Protein AF-R7CY08-F1 (afdb_monomer)

Radius of gyration: 44.42 Å; Cα contacts (8 Å, |Δi|>4): 166; chains: 1; bounding box: 92×77×96 Å

Solvent-accessible surface area (backbone atoms only — not comparable to full-atom values): 9985 Å² total; per-residue (Å²): 137,86,78,87,91,79,84,88,84,77,85,85,84,87,83,91,76,84,84,83,84,77,81,77,75,77,83,83,77,78,78,80,93,69,92,71,54,67,72,42,72,58,93,95,44,69,38,75,76,77,87,79,87,73,90,76,85,76,92,79,57,82,69,74,73,42,54,65,71,53,70,65,44,70,40,63,88,72,32,30,30,76,42,69,93,66,72,23,43,68,57,92,48,52,49,69,46,78,57,78,92,41,76,46,82,44,72,83,56,80,78,51,86,58,71,49,42,38,40,27,44,30,38,33,42,26,61,92,51,72,51,78,52,67,52,74,46,80,47,68,28,87,76,85,77,133

Sequence (146 aa):
MKAIESIKYYPAITKSYAPKVIVEKAHTAVKPNYEGKAGDIVGCWQWIAKENTQVVTSYGAYWDFYGVFGDLKLDTANATTDLDYNGGKLPSTVTLTQVGNTVKYENVGTPVGYSYKINIPASIEYGWGVAETTLTITVNPAGAGE

pLDDT: mean 79.12, std 12.22, range [39.06, 96.0]

Mean predicted aligned error: 18.48 Å

Secondary structure (DSSP, 8-state):
-PPP------PPPP---------PPPP-PPPPSSPPPTT-EETTEE---------------GGGGS-SEEEEEE-STT-EES-GGGTSPPPTTEEEEEETTEEEEEE-SSPP-S-EEEEEEEEEEETTEEEEEEEEEEE--TT---

Nearest PDB structures (foldseek):
  5bsz-assembly1_A  TM=4.210E-01  e=9.739E-01  Streptoalloteichus sp. ATCC 53650

Structure (mmCIF, N/CA/C/O backbone):
data_AF-R7CY08-F1
#
_entry.id   AF-R7CY0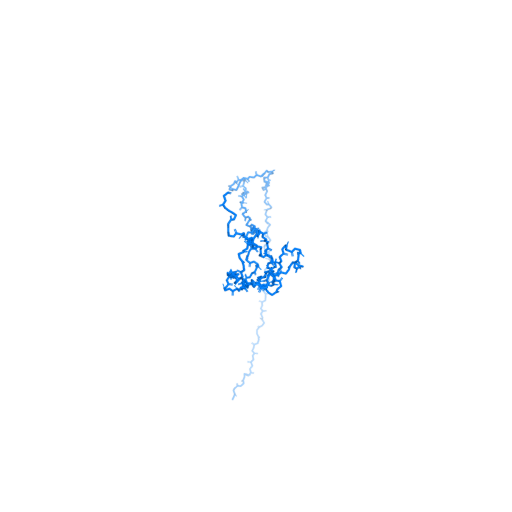8-F1
#
loop_
_atom_site.group_PDB
_atom_site.id
_atom_site.type_symbol
_atom_site.label_atom_id
_atom_site.label_alt_id
_atom_site.label_comp_id
_atom_site.label_asym_id
_atom_site.label_entity_id
_atom_site.label_seq_id
_atom_site.pdbx_PDB_ins_code
_atom_site.Cartn_x
_atom_site.Cartn_y
_atom_site.Cartn_z
_atom_site.occupancy
_atom_site.B_iso_or_equiv
_atom_site.auth_seq_id
_atom_site.auth_comp_id
_atom_site.auth_asym_id
_atom_site.auth_atom_id
_atom_site.pdbx_PDB_model_num
ATOM 1 N N . MET A 1 1 ? 53.444 -49.360 -53.507 1.00 46.53 1 MET A N 1
ATOM 2 C CA . MET A 1 1 ? 53.441 -47.879 -53.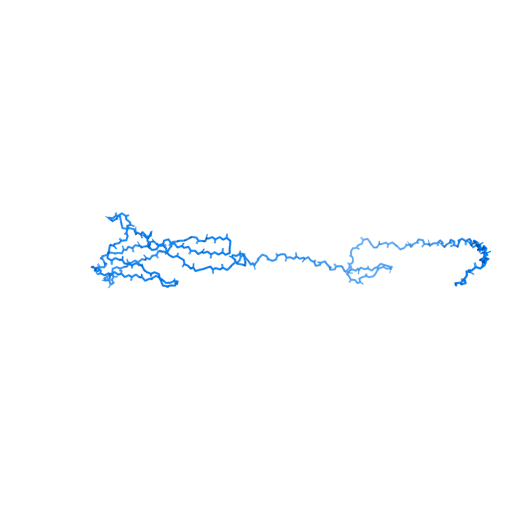567 1.00 46.53 1 MET A CA 1
ATOM 3 C C . MET A 1 1 ? 54.267 -47.451 -54.767 1.00 46.53 1 MET A C 1
ATOM 5 O O . MET A 1 1 ? 55.381 -47.940 -54.887 1.00 46.53 1 MET A O 1
ATOM 9 N N . LYS A 1 2 ? 53.741 -46.603 -55.659 1.00 59.47 2 LYS A N 1
ATOM 10 C CA . LYS A 1 2 ? 54.543 -45.962 -56.714 1.00 59.47 2 LYS A CA 1
ATOM 11 C C . LYS A 1 2 ? 54.891 -44.548 -56.254 1.00 59.47 2 LYS A C 1
ATOM 13 O O . LYS A 1 2 ? 53.982 -43.792 -55.925 1.00 59.47 2 LYS A O 1
ATOM 18 N N . ALA A 1 3 ? 56.181 -44.232 -56.193 1.00 66.69 3 ALA A N 1
ATOM 19 C CA . ALA A 1 3 ? 56.670 -42.890 -55.896 1.00 66.69 3 ALA A CA 1
ATOM 20 C C . ALA A 1 3 ? 56.848 -42.097 -57.201 1.00 66.69 3 ALA A C 1
ATOM 22 O O . ALA A 1 3 ? 57.109 -42.680 -58.252 1.00 66.69 3 ALA A O 1
ATOM 23 N N . ILE A 1 4 ? 56.673 -40.777 -57.136 1.00 70.44 4 ILE A N 1
ATOM 24 C CA . ILE A 1 4 ? 56.876 -39.869 -58.271 1.00 70.44 4 ILE A CA 1
ATOM 25 C C . ILE A 1 4 ? 58.383 -39.733 -58.511 1.00 70.44 4 ILE A C 1
ATOM 27 O O . ILE A 1 4 ? 59.109 -39.318 -57.613 1.00 70.44 4 ILE A O 1
ATOM 31 N N . GLU A 1 5 ? 58.849 -40.078 -59.713 1.00 73.00 5 GLU A N 1
ATOM 32 C CA . GLU A 1 5 ? 60.285 -40.144 -60.027 1.00 73.00 5 GLU A CA 1
ATOM 33 C C . GLU A 1 5 ? 60.911 -38.781 -60.374 1.00 73.00 5 GLU A C 1
ATOM 35 O O . GLU A 1 5 ? 62.117 -38.615 -60.220 1.00 73.00 5 GLU A O 1
ATOM 40 N N . SER A 1 6 ? 60.134 -37.776 -60.803 1.00 75.19 6 SER A N 1
ATOM 41 C CA . SER A 1 6 ? 60.614 -36.385 -60.911 1.00 75.19 6 SER A CA 1
ATOM 42 C C . SER A 1 6 ? 59.484 -35.374 -61.137 1.00 75.19 6 SER A C 1
ATOM 44 O O . SER A 1 6 ? 58.425 -35.712 -61.665 1.00 75.19 6 SER A O 1
ATOM 46 N N . ILE A 1 7 ? 59.731 -34.111 -60.772 1.00 78.31 7 ILE A N 1
ATOM 47 C CA . ILE A 1 7 ? 58.880 -32.957 -61.098 1.00 78.31 7 ILE A CA 1
ATOM 48 C C . ILE A 1 7 ? 59.727 -31.968 -61.904 1.00 78.31 7 ILE A C 1
ATOM 50 O O . ILE A 1 7 ? 60.783 -31.536 -61.443 1.00 78.31 7 ILE A O 1
ATOM 54 N N . LYS A 1 8 ? 59.272 -31.600 -63.108 1.00 78.31 8 LYS A N 1
ATOM 55 C CA . LYS A 1 8 ? 59.896 -30.539 -63.913 1.00 78.31 8 LYS A CA 1
ATOM 56 C C . LYS A 1 8 ? 59.236 -29.200 -63.612 1.00 78.31 8 LYS A C 1
ATOM 58 O O . LYS A 1 8 ? 58.034 -29.041 -63.809 1.00 78.31 8 LYS A O 1
ATOM 63 N N . TYR A 1 9 ? 60.041 -28.247 -63.160 1.00 75.19 9 TYR A N 1
ATOM 64 C CA . TYR A 1 9 ? 59.622 -26.871 -62.935 1.00 75.19 9 TYR A CA 1
ATOM 65 C C . TYR A 1 9 ? 59.853 -26.026 -64.189 1.00 75.19 9 TYR A C 1
ATOM 67 O O . TYR A 1 9 ? 60.922 -26.091 -64.796 1.00 75.19 9 TYR A O 1
ATOM 75 N N . TYR A 1 10 ? 58.867 -25.202 -64.539 1.00 79.44 10 TYR A N 1
ATOM 76 C CA . TYR A 1 10 ? 58.985 -24.187 -65.580 1.00 79.44 10 TYR A CA 1
ATOM 77 C C . TYR A 1 10 ? 58.792 -22.811 -64.934 1.00 79.44 10 TYR A C 1
ATOM 79 O O . TYR A 1 10 ? 57.741 -22.577 -64.334 1.00 79.44 10 TYR A O 1
ATOM 87 N N . PRO A 1 11 ? 59.781 -21.905 -65.017 1.00 81.19 11 PRO A N 1
ATOM 88 C CA . PRO A 1 11 ? 59.659 -20.587 -64.413 1.00 81.19 11 PRO A CA 1
ATOM 89 C C . PRO A 1 11 ? 58.608 -19.744 -65.139 1.00 81.19 11 PRO A C 1
ATOM 91 O O . PRO A 1 11 ? 58.518 -19.752 -66.368 1.00 81.19 11 PRO A O 1
ATOM 94 N N . ALA A 1 12 ? 57.831 -18.986 -64.368 1.00 74.81 12 ALA A N 1
ATOM 95 C CA . ALA A 1 12 ? 56.880 -18.031 -64.916 1.00 74.81 12 ALA A CA 1
ATOM 96 C C . ALA A 1 12 ? 57.614 -16.836 -65.547 1.00 74.81 12 ALA A C 1
ATOM 98 O O . ALA A 1 12 ? 58.528 -16.269 -64.948 1.00 74.81 12 ALA A O 1
ATOM 99 N N . ILE A 1 13 ? 57.182 -16.430 -66.742 1.00 77.44 13 ILE A N 1
ATOM 100 C CA . ILE A 1 13 ? 57.662 -15.213 -67.404 1.00 77.44 13 ILE A CA 1
ATOM 101 C C . ILE A 1 13 ? 56.699 -14.081 -67.057 1.00 77.44 13 ILE A C 1
ATOM 103 O O . ILE A 1 13 ? 55.517 -14.137 -67.399 1.00 77.44 13 ILE A O 1
ATOM 107 N N . THR A 1 14 ? 57.197 -13.037 -66.403 1.00 73.50 14 THR A N 1
ATOM 108 C CA . THR A 1 14 ? 56.424 -11.826 -66.119 1.00 73.50 14 THR A CA 1
ATOM 109 C C . THR A 1 14 ? 56.589 -10.809 -67.249 1.00 73.50 14 THR A C 1
ATOM 111 O O . THR A 1 14 ? 57.687 -10.572 -67.749 1.00 73.50 14 THR A O 1
ATOM 114 N N . LYS A 1 15 ? 55.479 -10.193 -67.671 1.00 75.19 15 LYS A N 1
ATOM 115 C CA . LYS A 1 15 ? 55.470 -9.022 -68.559 1.00 75.19 15 LYS A CA 1
ATOM 116 C C . LYS A 1 15 ? 54.891 -7.837 -67.799 1.00 75.19 15 LYS A C 1
ATOM 118 O O . LYS A 1 15 ? 53.762 -7.911 -67.323 1.00 75.19 15 LYS A O 1
ATOM 123 N N . SER A 1 16 ? 55.654 -6.753 -67.719 1.00 74.81 16 SER A N 1
ATOM 124 C CA . SER A 1 16 ? 55.189 -5.485 -67.158 1.00 74.81 16 SER A CA 1
ATOM 125 C C . SER A 1 16 ? 54.563 -4.622 -68.248 1.00 74.81 16 SER A C 1
ATOM 127 O O . SER A 1 16 ? 55.142 -4.453 -69.320 1.00 74.81 16 SER A O 1
ATOM 129 N N . TYR A 1 17 ? 53.400 -4.047 -67.954 1.00 76.88 17 TYR A N 1
ATOM 130 C CA . TYR A 1 17 ? 52.738 -3.050 -68.793 1.00 76.88 17 TYR A CA 1
ATOM 131 C C . TYR A 1 17 ? 52.833 -1.690 -68.105 1.00 76.88 17 TYR A C 1
ATOM 133 O O . TYR A 1 17 ? 52.642 -1.595 -66.893 1.00 76.88 17 TYR A O 1
ATOM 141 N N . ALA A 1 18 ? 53.140 -0.639 -68.865 1.00 76.62 18 ALA A N 1
ATOM 142 C CA . ALA A 1 18 ? 53.152 0.715 -68.323 1.00 76.62 18 ALA A CA 1
ATOM 143 C C . ALA A 1 18 ? 51.720 1.150 -67.948 1.00 76.62 18 ALA A C 1
ATOM 145 O O . ALA A 1 18 ? 50.785 0.875 -68.710 1.00 76.62 18 ALA A O 1
ATOM 146 N N . PRO A 1 19 ? 51.519 1.833 -66.807 1.00 70.56 19 PRO A N 1
ATOM 147 C CA . PRO A 1 19 ? 50.203 2.318 -66.422 1.00 70.56 19 PRO A CA 1
ATOM 148 C C . PRO A 1 19 ? 49.743 3.425 -67.378 1.00 70.56 19 PRO A C 1
ATOM 150 O O . PRO A 1 19 ? 50.488 4.357 -67.683 1.00 70.56 19 PRO A O 1
ATOM 153 N N . LYS A 1 20 ? 48.489 3.352 -67.830 1.00 76.38 20 LYS A N 1
ATOM 154 C CA . LYS A 1 20 ? 47.842 4.458 -68.539 1.00 76.38 20 LYS A CA 1
ATOM 155 C C . LYS A 1 20 ? 47.311 5.441 -67.498 1.00 76.38 20 LYS A C 1
ATOM 157 O O . LYS A 1 20 ? 46.317 5.157 -66.838 1.00 76.38 20 LYS A O 1
ATOM 162 N N . VAL A 1 21 ? 47.978 6.582 -67.343 1.00 64.56 21 VAL A N 1
ATOM 163 C CA . VAL A 1 21 ? 47.512 7.653 -66.453 1.00 64.56 21 VAL A CA 1
ATOM 164 C C . VAL A 1 21 ? 46.325 8.347 -67.115 1.00 64.56 21 VAL A C 1
ATOM 166 O O . VAL A 1 21 ? 46.476 9.023 -68.132 1.00 64.56 21 VAL A O 1
ATOM 169 N N . ILE A 1 22 ? 45.132 8.150 -66.560 1.00 72.12 22 ILE A N 1
ATOM 170 C CA . ILE A 1 22 ? 43.941 8.914 -66.927 1.00 72.12 22 ILE A CA 1
ATOM 171 C C . ILE A 1 22 ? 43.919 10.124 -65.997 1.00 72.12 22 ILE A C 1
ATOM 173 O O . ILE A 1 22 ? 43.767 9.974 -64.789 1.00 72.12 22 ILE A O 1
ATOM 177 N N . VAL A 1 23 ? 44.123 11.319 -66.546 1.00 64.06 23 VAL A N 1
ATOM 178 C CA . VAL A 1 23 ? 43.955 12.557 -65.781 1.00 64.06 23 VAL A CA 1
ATOM 179 C C . VAL A 1 23 ? 42.461 12.848 -65.728 1.00 64.06 23 VAL A C 1
ATOM 181 O O . VAL A 1 23 ? 41.875 13.286 -66.719 1.00 64.06 23 VAL A O 1
ATOM 184 N N . GLU A 1 24 ? 41.829 12.569 -64.590 1.00 61.06 24 GLU A N 1
ATOM 185 C CA . GLU A 1 24 ? 40.459 13.011 -64.346 1.00 61.06 24 GLU A CA 1
ATOM 186 C C . GLU A 1 24 ? 40.440 14.541 -64.311 1.00 61.06 24 GLU A C 1
ATOM 188 O O . GLU A 1 24 ? 41.080 15.186 -63.479 1.00 61.06 24 GLU A O 1
ATOM 193 N N . LYS A 1 25 ? 39.734 15.148 -65.266 1.00 60.16 25 LYS A N 1
ATOM 194 C CA . LYS A 1 25 ? 39.521 16.593 -65.274 1.00 60.16 25 LYS A CA 1
ATOM 195 C C . LYS A 1 25 ? 38.675 16.948 -64.053 1.00 60.16 25 LYS A C 1
ATOM 197 O O . LYS A 1 25 ? 37.568 16.434 -63.912 1.00 60.16 25 LYS A O 1
ATOM 202 N N . ALA A 1 26 ? 39.185 17.834 -63.200 1.00 62.50 26 ALA A N 1
ATOM 203 C CA . ALA A 1 26 ? 38.453 18.304 -62.031 1.00 62.50 26 ALA A CA 1
ATOM 204 C C . ALA A 1 26 ? 37.073 18.846 -62.439 1.00 62.50 26 ALA A C 1
ATOM 206 O O . ALA A 1 26 ? 36.947 19.607 -63.404 1.00 62.50 26 ALA A O 1
ATOM 207 N N . HIS A 1 27 ? 36.037 18.435 -61.710 1.00 62.78 27 HIS A N 1
ATOM 208 C CA . HIS A 1 27 ? 34.677 18.904 -61.931 1.00 62.78 27 HIS A CA 1
ATOM 209 C C . HIS A 1 27 ? 34.598 20.412 -61.648 1.00 62.78 27 HIS A C 1
ATOM 211 O O . HIS A 1 27 ? 34.931 20.859 -60.555 1.00 62.78 27 HIS A O 1
ATOM 217 N N . THR A 1 28 ? 34.180 21.205 -62.637 1.00 63.12 28 THR A N 1
ATOM 218 C CA . THR A 1 28 ? 34.194 22.678 -62.563 1.00 63.12 28 THR A CA 1
ATOM 219 C C . THR A 1 28 ? 32.901 23.285 -62.012 1.00 63.12 28 THR A C 1
ATOM 221 O O . THR A 1 28 ? 32.788 24.508 -61.971 1.00 63.12 28 THR A O 1
ATOM 224 N N . ALA A 1 29 ? 31.897 22.482 -61.637 1.00 68.81 29 ALA A N 1
ATOM 225 C CA . ALA A 1 29 ? 30.631 23.032 -61.158 1.00 68.81 29 ALA A CA 1
ATOM 226 C C . ALA A 1 29 ? 30.766 23.564 -59.726 1.00 68.81 29 ALA A C 1
ATOM 228 O O . ALA A 1 29 ? 31.151 22.845 -58.803 1.00 68.81 29 ALA A O 1
ATOM 229 N N . VAL A 1 30 ? 30.394 24.828 -59.542 1.00 72.69 30 VAL A N 1
ATOM 230 C CA . VAL A 1 30 ? 30.355 25.484 -58.234 1.00 72.69 30 VAL A CA 1
ATOM 231 C C . VAL A 1 30 ? 29.142 24.971 -57.459 1.00 72.69 30 VAL A C 1
ATOM 233 O O . VAL A 1 30 ? 28.030 24.938 -57.985 1.00 72.69 30 VAL A O 1
ATOM 236 N N . LYS A 1 31 ? 29.358 24.548 -56.210 1.00 78.50 31 LYS A N 1
ATOM 237 C CA . LYS A 1 31 ? 28.278 24.139 -55.306 1.00 78.50 31 LYS A CA 1
ATOM 238 C C . LYS A 1 31 ? 27.330 25.325 -55.052 1.00 78.50 31 LYS A C 1
ATOM 240 O O . LYS A 1 31 ? 27.830 26.414 -54.763 1.00 78.50 31 LYS A O 1
ATOM 245 N N . PRO A 1 32 ? 25.998 25.134 -55.095 1.00 80.75 32 PRO A N 1
ATOM 246 C CA . PRO A 1 32 ? 25.043 26.160 -54.684 1.00 80.75 32 PRO A CA 1
ATOM 247 C C . PRO A 1 32 ? 25.344 26.677 -53.271 1.00 80.75 32 PRO A C 1
ATOM 249 O O . PRO A 1 32 ? 25.650 25.897 -52.367 1.00 80.75 32 PRO A O 1
ATOM 252 N N . ASN A 1 33 ? 25.261 27.993 -53.083 1.00 82.81 33 ASN A N 1
ATOM 253 C CA . ASN A 1 33 ? 25.552 28.687 -51.822 1.00 82.81 33 ASN A CA 1
ATOM 254 C C . ASN A 1 33 ? 24.293 29.008 -50.994 1.00 82.81 33 ASN A C 1
ATOM 256 O O . ASN A 1 33 ? 24.335 29.857 -50.109 1.00 82.81 33 ASN A O 1
ATOM 260 N N . TYR A 1 34 ? 23.182 28.344 -51.291 1.00 81.12 34 TYR A N 1
ATOM 261 C CA . TYR A 1 34 ? 21.902 28.491 -50.607 1.00 81.12 34 TYR A CA 1
ATOM 262 C C . TYR A 1 34 ? 21.319 27.111 -50.317 1.00 81.12 34 TYR A C 1
ATOM 264 O O . TYR A 1 34 ? 21.688 26.148 -50.984 1.00 81.12 34 TYR A O 1
ATOM 272 N N . GLU A 1 35 ? 20.407 27.012 -49.352 1.00 80.56 35 GLU A N 1
ATOM 273 C CA . GLU A 1 35 ? 19.699 25.765 -49.050 1.00 80.56 35 GLU A CA 1
ATOM 274 C C . GLU A 1 35 ? 18.485 25.580 -49.970 1.00 80.56 35 GLU A C 1
ATOM 276 O O . GLU A 1 35 ? 17.650 26.476 -50.100 1.00 80.56 35 GLU A O 1
ATOM 281 N N . GLY A 1 36 ? 18.405 24.426 -50.635 1.00 77.50 36 GLY A N 1
ATOM 282 C CA . GLY A 1 36 ? 17.277 24.030 -51.481 1.00 77.50 36 GLY A CA 1
ATOM 283 C C . GLY A 1 36 ? 16.351 23.040 -50.778 1.00 77.50 36 GLY A C 1
ATOM 284 O O . GLY A 1 36 ? 16.669 22.490 -49.722 1.00 77.50 36 GLY A O 1
ATOM 285 N N . LYS A 1 37 ? 15.187 22.791 -51.373 1.00 84.00 37 LYS A N 1
ATOM 286 C CA . LYS A 1 37 ? 14.255 21.756 -50.920 1.00 84.00 37 LYS A CA 1
ATOM 287 C C . LYS A 1 37 ? 14.665 20.400 -51.480 1.00 84.00 37 LYS A C 1
ATOM 289 O O . LYS A 1 37 ? 15.295 20.308 -52.528 1.00 84.00 37 LYS A O 1
ATOM 294 N N . ALA A 1 38 ? 14.290 19.329 -50.788 1.00 84.88 38 ALA A N 1
ATOM 295 C CA . ALA A 1 38 ? 14.550 17.975 -51.260 1.00 84.88 38 ALA A CA 1
ATOM 296 C C . ALA A 1 38 ? 13.947 17.756 -52.657 1.00 84.88 38 ALA A C 1
ATOM 298 O O . ALA A 1 38 ? 12.754 17.969 -52.857 1.00 84.88 38 ALA A O 1
ATOM 299 N N . GLY A 1 39 ? 14.781 17.339 -53.609 1.00 81.38 39 GLY A N 1
ATOM 300 C CA . GLY A 1 39 ? 14.412 17.209 -55.018 1.00 81.38 39 GLY A CA 1
ATOM 301 C C . GLY A 1 39 ? 14.833 18.381 -55.910 1.00 81.38 39 GLY A C 1
ATOM 302 O O . GLY A 1 39 ? 14.823 18.212 -57.126 1.00 81.38 39 GLY A O 1
ATOM 303 N N . ASP A 1 40 ? 15.263 19.519 -55.355 1.00 84.25 40 ASP A N 1
ATOM 304 C CA . ASP A 1 40 ? 15.756 20.647 -56.155 1.00 84.25 40 ASP A CA 1
ATOM 305 C C . ASP A 1 40 ? 17.083 20.295 -56.849 1.00 84.25 40 ASP A C 1
ATOM 307 O O . ASP A 1 40 ? 17.989 19.722 -56.230 1.00 84.25 40 ASP A O 1
ATOM 311 N N . ILE A 1 41 ? 17.213 20.680 -58.125 1.00 81.88 41 ILE A N 1
ATOM 312 C CA . ILE A 1 41 ? 18.386 20.416 -58.974 1.00 81.88 41 ILE A CA 1
ATOM 313 C C . ILE A 1 41 ? 18.988 21.738 -59.463 1.00 81.88 41 ILE A C 1
ATOM 315 O O . ILE A 1 41 ? 18.289 22.578 -60.028 1.00 81.88 41 ILE A O 1
ATOM 319 N N . VAL A 1 42 ? 20.302 21.905 -59.290 1.00 80.06 42 VAL A N 1
ATOM 320 C CA . VAL A 1 42 ? 21.070 23.065 -59.766 1.00 80.06 42 VAL A CA 1
ATOM 321 C C . VAL A 1 42 ? 22.370 22.580 -60.399 1.00 80.06 42 VAL A C 1
ATOM 323 O O . VAL A 1 42 ? 23.309 22.172 -59.711 1.00 80.06 42 VAL A O 1
ATOM 326 N N . GLY A 1 43 ? 22.437 22.617 -61.730 1.00 81.00 43 GLY A N 1
ATOM 327 C CA . GLY A 1 43 ? 23.564 22.050 -62.471 1.00 81.00 43 GLY A CA 1
ATOM 328 C C . GLY A 1 43 ? 23.714 20.554 -62.182 1.00 81.00 43 GLY A C 1
ATOM 329 O O . GLY A 1 43 ? 22.796 19.782 -62.435 1.00 81.00 43 GLY A O 1
ATOM 330 N N . CYS A 1 44 ? 24.865 20.152 -61.640 1.00 81.00 44 CYS A N 1
ATOM 331 C CA . CYS A 1 44 ? 25.154 18.764 -61.256 1.00 81.00 44 CYS A CA 1
ATOM 332 C C . CYS A 1 44 ? 24.823 18.448 -59.786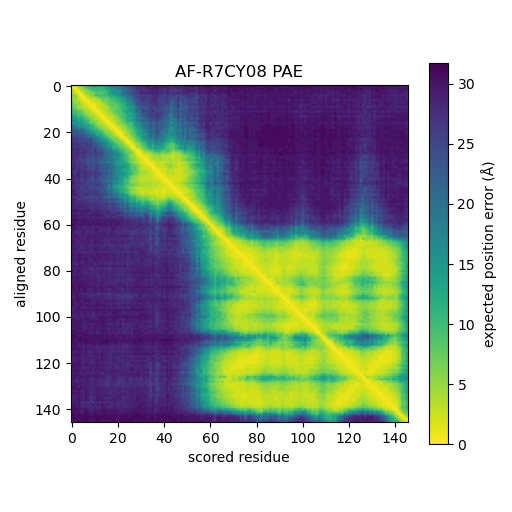 1.00 81.00 44 CYS A C 1
ATOM 334 O O . CYS A 1 44 ? 25.160 17.369 -59.305 1.00 81.00 44 CYS A O 1
ATOM 336 N N . TRP A 1 45 ? 24.198 19.383 -59.063 1.00 79.56 45 TRP A N 1
ATOM 337 C CA . TRP A 1 45 ? 23.854 19.231 -57.651 1.00 79.56 45 TRP A CA 1
ATOM 338 C C . TRP A 1 45 ? 22.365 18.954 -57.478 1.00 79.56 45 TRP A C 1
ATOM 340 O O . TRP A 1 45 ? 21.536 19.612 -58.102 1.00 79.56 45 TRP A O 1
ATOM 350 N N . GLN A 1 46 ? 22.039 18.022 -56.585 1.00 84.62 46 GLN A N 1
ATOM 351 C CA . GLN A 1 46 ? 20.671 17.701 -56.194 1.00 84.62 46 GLN A CA 1
ATOM 352 C C . GLN A 1 46 ? 20.565 17.667 -54.669 1.00 84.62 46 GLN A C 1
ATOM 354 O O . GLN A 1 46 ? 21.413 17.082 -53.989 1.00 84.62 46 GLN A O 1
ATOM 359 N N . TRP A 1 47 ? 19.513 18.275 -54.132 1.00 84.94 47 TRP A N 1
ATOM 360 C CA . TRP A 1 47 ? 19.197 18.221 -52.709 1.00 84.94 47 TRP A CA 1
ATOM 361 C C . TRP A 1 47 ? 18.515 16.898 -52.361 1.00 84.94 47 TRP A C 1
ATOM 363 O O . TRP A 1 47 ? 17.476 16.554 -52.924 1.00 84.94 47 TRP A O 1
ATOM 373 N N . ILE A 1 48 ? 19.087 16.164 -51.407 1.00 80.75 48 ILE A N 1
ATOM 374 C CA . ILE A 1 48 ? 18.553 14.889 -50.915 1.00 80.75 48 ILE A CA 1
ATOM 375 C C . ILE A 1 48 ? 18.065 15.102 -49.480 1.00 80.75 48 ILE A C 1
ATOM 377 O O . ILE A 1 48 ? 18.855 15.486 -48.616 1.00 80.75 48 ILE A O 1
ATOM 381 N N . ALA A 1 49 ? 16.784 14.833 -49.213 1.00 79.00 49 ALA A N 1
ATOM 382 C CA . ALA A 1 49 ? 16.291 14.745 -47.840 1.00 79.00 49 ALA A CA 1
ATOM 383 C C . ALA A 1 49 ? 16.910 13.525 -47.157 1.00 79.00 49 ALA A C 1
ATOM 385 O O . ALA A 1 49 ? 16.837 12.410 -47.672 1.00 79.00 49 ALA A O 1
ATOM 386 N N . LYS A 1 50 ? 17.491 13.733 -45.976 1.00 76.38 50 LYS A N 1
ATOM 387 C CA . LYS A 1 50 ? 17.802 12.646 -45.051 1.00 76.38 50 LYS A CA 1
ATOM 388 C C . LYS A 1 50 ? 16.809 12.709 -43.907 1.00 76.38 50 LYS A C 1
ATOM 390 O O . LYS A 1 50 ? 16.804 13.675 -43.149 1.00 76.38 50 LYS A O 1
ATOM 395 N N . GLU A 1 51 ? 15.989 11.680 -43.789 1.00 75.00 51 GLU A N 1
ATOM 396 C CA . GLU A 1 51 ? 15.170 11.478 -42.604 1.00 75.00 51 GLU A CA 1
ATOM 397 C C . GLU A 1 51 ? 16.055 10.861 -41.518 1.00 75.00 51 GLU A C 1
ATOM 399 O O . GLU A 1 51 ? 16.680 9.823 -41.728 1.00 75.00 51 GLU A O 1
ATOM 404 N N . ASN A 1 52 ? 16.151 11.523 -40.367 1.00 68.81 52 ASN A N 1
ATOM 405 C CA . ASN A 1 52 ? 16.761 10.948 -39.174 1.00 68.81 52 ASN A CA 1
ATOM 406 C C . ASN A 1 52 ? 15.637 10.567 -38.216 1.00 68.81 52 ASN A C 1
ATOM 408 O O . ASN A 1 52 ? 15.016 11.431 -37.601 1.00 68.81 52 ASN A O 1
ATOM 412 N N . THR A 1 53 ? 15.388 9.272 -38.070 1.00 65.44 53 THR A N 1
ATOM 413 C CA . THR A 1 53 ? 14.533 8.758 -37.003 1.00 65.44 53 THR A CA 1
ATOM 414 C C . THR A 1 53 ? 15.298 8.827 -35.688 1.00 65.44 53 THR A C 1
ATOM 416 O O . THR A 1 53 ? 16.316 8.152 -35.527 1.00 65.44 53 THR A O 1
ATOM 419 N N . GLN A 1 54 ? 14.822 9.635 -34.745 1.00 67.19 54 GLN A N 1
ATOM 420 C CA . GLN A 1 54 ? 15.301 9.589 -33.367 1.00 67.19 54 GLN A CA 1
ATOM 421 C C . GLN A 1 54 ? 14.366 8.717 -32.536 1.00 67.19 54 GLN A C 1
ATOM 423 O O . GLN A 1 54 ? 13.146 8.831 -32.637 1.00 67.19 54 GLN A O 1
ATOM 428 N N . VAL A 1 55 ? 14.943 7.844 -31.711 1.00 65.00 55 VAL A N 1
ATOM 429 C CA . VAL A 1 55 ? 14.179 7.123 -30.693 1.00 65.00 55 VAL A CA 1
ATOM 430 C C . VAL A 1 55 ? 13.792 8.144 -29.631 1.00 65.00 55 VAL A C 1
ATOM 432 O O . VAL A 1 55 ? 14.646 8.639 -28.898 1.00 65.00 55 VAL A O 1
ATOM 435 N N . VAL A 1 56 ? 12.512 8.495 -29.578 1.00 59.72 56 VAL A N 1
ATOM 436 C CA . VAL A 1 56 ? 11.966 9.338 -28.516 1.00 59.72 56 VAL A CA 1
ATOM 437 C C . VAL A 1 56 ? 11.517 8.409 -27.395 1.00 59.72 56 VAL A C 1
ATOM 439 O O . VAL A 1 56 ? 10.597 7.615 -27.579 1.00 59.72 56 VAL A O 1
ATOM 442 N N . THR A 1 57 ? 12.165 8.484 -26.233 1.00 59.62 57 THR A N 1
ATOM 443 C CA . THR A 1 57 ? 11.685 7.799 -25.028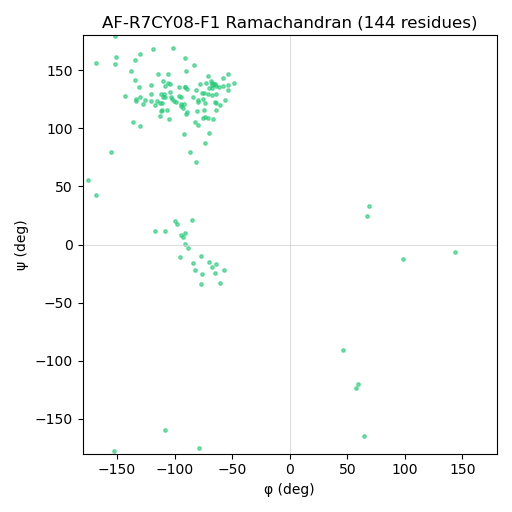 1.00 59.62 57 THR A CA 1
ATOM 444 C C . THR A 1 57 ? 10.373 8.450 -24.595 1.00 59.62 57 THR A C 1
ATOM 446 O O . THR A 1 57 ? 10.365 9.583 -24.115 1.00 59.62 57 THR A O 1
ATOM 449 N N . SER A 1 58 ? 9.249 7.757 -24.773 1.00 60.06 58 SER A N 1
ATOM 450 C CA . SER A 1 58 ? 7.965 8.196 -24.230 1.00 60.06 58 SER A CA 1
ATOM 451 C C . SER A 1 58 ? 7.931 7.925 -22.725 1.00 60.06 58 SER A C 1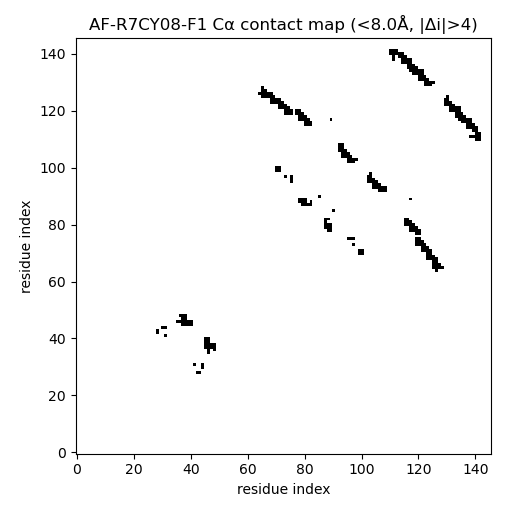
ATOM 453 O O . SER A 1 58 ? 7.849 6.773 -22.299 1.00 60.06 58 SER A O 1
ATOM 455 N N . TYR A 1 59 ? 7.984 8.973 -21.904 1.00 57.94 59 TYR A N 1
ATOM 456 C CA . TYR A 1 59 ? 7.736 8.859 -20.466 1.00 57.94 59 TYR A CA 1
ATOM 457 C C . TYR A 1 59 ? 6.252 8.569 -20.228 1.00 57.94 59 TYR A C 1
ATOM 459 O O . TYR A 1 59 ? 5.426 9.478 -20.231 1.00 57.94 59 TYR A O 1
ATOM 467 N N . GLY A 1 60 ? 5.902 7.296 -20.060 1.00 57.12 60 GLY A N 1
ATOM 468 C CA . GLY A 1 60 ? 4.502 6.897 -19.945 1.00 57.12 60 GLY A CA 1
ATOM 469 C C . GLY A 1 60 ? 4.319 5.419 -19.650 1.00 57.12 60 GLY A C 1
ATOM 470 O O . GLY A 1 60 ? 3.650 4.744 -20.413 1.00 57.12 60 GLY A O 1
ATOM 471 N N . ALA A 1 61 ? 4.940 4.926 -18.577 1.00 55.91 61 ALA A N 1
ATOM 472 C CA . ALA A 1 61 ? 4.661 3.607 -18.001 1.00 55.91 61 ALA A CA 1
ATOM 473 C C . ALA A 1 61 ? 5.320 3.452 -16.617 1.00 55.91 61 ALA A C 1
ATOM 475 O O . ALA A 1 61 ? 5.917 2.425 -16.312 1.00 55.91 61 ALA A O 1
ATOM 476 N N . TYR A 1 62 ? 5.259 4.477 -15.755 1.00 56.03 62 TYR A N 1
ATOM 477 C CA . TYR A 1 62 ? 5.848 4.372 -14.408 1.00 56.03 62 TYR A CA 1
ATOM 478 C C . TYR A 1 62 ? 5.268 3.190 -13.608 1.00 56.03 62 TYR A C 1
ATOM 480 O O . TYR A 1 62 ? 5.930 2.673 -12.715 1.00 56.03 62 TYR A O 1
ATOM 488 N N . TRP A 1 63 ? 4.070 2.725 -13.981 1.00 56.75 63 TRP A N 1
ATOM 489 C CA . TRP A 1 63 ? 3.386 1.598 -13.359 1.00 56.75 63 TRP A CA 1
ATOM 490 C C . TRP A 1 63 ? 3.947 0.218 -13.741 1.00 56.75 63 TRP A C 1
ATOM 492 O O . TRP A 1 63 ? 3.867 -0.699 -12.928 1.00 56.75 63 TRP A O 1
ATOM 502 N N . ASP A 1 64 ? 4.587 0.078 -14.910 1.00 61.66 64 ASP A N 1
ATOM 503 C CA . ASP A 1 64 ? 5.198 -1.190 -15.357 1.00 61.66 64 ASP A CA 1
ATOM 504 C C . ASP A 1 64 ? 6.443 -1.562 -14.527 1.00 61.66 64 ASP A C 1
ATOM 506 O O . ASP A 1 64 ? 6.893 -2.707 -14.538 1.00 61.66 64 ASP A O 1
ATOM 510 N N . PHE A 1 65 ? 6.993 -0.608 -13.766 1.00 60.28 65 PHE A N 1
ATOM 511 C CA . PHE A 1 65 ? 8.151 -0.821 -12.896 1.00 60.28 65 PHE A CA 1
ATOM 512 C C . PHE A 1 65 ? 7.803 -1.403 -11.525 1.00 60.28 65 PHE A C 1
ATOM 514 O O . PHE A 1 65 ? 8.708 -1.883 -10.843 1.00 60.28 65 PHE A O 1
ATOM 521 N N . TYR A 1 66 ? 6.535 -1.377 -11.101 1.00 64.19 66 TYR A N 1
ATOM 522 C CA . TYR A 1 66 ? 6.153 -1.868 -9.772 1.00 64.19 66 TYR A CA 1
ATOM 523 C C . TYR A 1 66 ? 6.095 -3.400 -9.694 1.00 64.1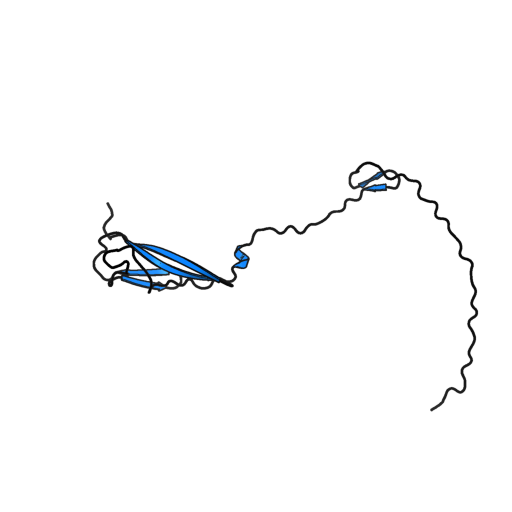9 66 TYR A C 1
ATOM 525 O O . TYR A 1 66 ? 6.056 -3.950 -8.599 1.00 64.19 66 TYR A O 1
ATOM 533 N N . GLY A 1 67 ? 6.183 -4.105 -10.826 1.00 72.56 67 GLY A N 1
ATOM 534 C CA . GLY A 1 67 ? 6.095 -5.563 -10.858 1.00 72.56 67 GLY A CA 1
ATOM 535 C C . GLY A 1 67 ? 4.718 -6.069 -10.418 1.00 72.56 67 GLY A C 1
ATOM 536 O O . GLY A 1 67 ? 3.740 -5.326 -10.388 1.00 72.56 67 GLY A O 1
ATOM 537 N N . VAL A 1 68 ? 4.623 -7.363 -10.109 1.00 82.12 68 VAL A N 1
ATOM 538 C CA . VAL A 1 68 ? 3.366 -7.962 -9.640 1.00 82.12 68 VAL A CA 1
ATOM 539 C C . VAL A 1 68 ? 3.063 -7.467 -8.225 1.00 82.12 68 VAL A C 1
ATOM 541 O O . VAL A 1 68 ? 3.928 -7.544 -7.351 1.00 82.12 68 VAL A O 1
ATOM 544 N N . PHE A 1 69 ? 1.840 -6.980 -8.013 1.00 86.81 69 PHE A N 1
ATOM 545 C CA . PHE A 1 69 ? 1.313 -6.666 -6.687 1.00 86.81 69 PHE A CA 1
ATOM 546 C C . PHE A 1 69 ? 0.926 -7.956 -5.961 1.00 86.81 69 PHE A C 1
ATOM 548 O O . PHE A 1 69 ? 0.224 -8.802 -6.519 1.00 86.81 69 PHE A O 1
ATOM 555 N N . GLY A 1 70 ? 1.391 -8.095 -4.725 1.00 87.19 70 GLY A N 1
ATOM 556 C CA . GLY A 1 70 ? 0.947 -9.121 -3.796 1.00 87.19 70 GLY A CA 1
ATOM 557 C C . GLY A 1 70 ? -0.391 -8.769 -3.147 1.00 87.19 70 GLY A C 1
ATOM 558 O O . GLY A 1 70 ? -1.025 -7.759 -3.461 1.00 87.19 70 GLY A O 1
ATOM 559 N N . ASP A 1 71 ? -0.805 -9.612 -2.209 1.00 90.56 71 ASP A N 1
ATOM 560 C CA . ASP A 1 71 ? -2.033 -9.397 -1.450 1.00 90.56 71 ASP A CA 1
ATOM 561 C C . ASP A 1 71 ? -1.892 -8.223 -0.470 1.00 90.56 71 ASP A C 1
ATOM 563 O O . ASP A 1 71 ? -0.838 -8.013 0.140 1.00 90.56 71 ASP A O 1
ATOM 567 N N . LEU A 1 72 ? -2.985 -7.480 -0.280 1.00 91.06 72 LEU A N 1
ATOM 568 C CA . LEU A 1 72 ? -3.087 -6.468 0.768 1.00 91.06 72 LEU A CA 1
ATOM 569 C C . LEU A 1 72 ? -2.991 -7.151 2.139 1.00 91.06 72 LEU A C 1
ATOM 571 O O . LEU A 1 72 ? -3.739 -8.087 2.417 1.00 91.06 72 LEU A O 1
ATOM 575 N N . LYS A 1 73 ? -2.125 -6.661 3.024 1.00 93.62 73 LYS A N 1
ATOM 576 C CA . LYS A 1 73 ? -1.990 -7.135 4.407 1.00 93.62 73 LYS A CA 1
ATOM 577 C C . LYS A 1 73 ? -2.437 -6.034 5.363 1.00 93.62 73 LYS A C 1
ATOM 579 O O . LYS A 1 73 ? -1.885 -4.938 5.334 1.00 93.62 73 LYS A O 1
ATOM 584 N N . LEU A 1 74 ? -3.432 -6.315 6.202 1.00 93.88 74 LEU A N 1
ATOM 585 C CA . LEU A 1 74 ? -3.879 -5.419 7.268 1.00 93.88 74 LEU A CA 1
ATOM 586 C C . LEU A 1 74 ? -3.357 -5.918 8.613 1.00 93.88 74 LEU A C 1
ATOM 588 O O . LEU A 1 74 ? -3.606 -7.057 9.007 1.00 93.88 74 LEU A O 1
ATOM 592 N N . ASP A 1 75 ? -2.681 -5.046 9.351 1.00 93.31 75 ASP A N 1
ATOM 593 C CA . ASP A 1 75 ? -2.217 -5.333 10.702 1.00 93.31 75 ASP A CA 1
ATOM 594 C C . ASP A 1 75 ? -3.316 -5.015 11.723 1.00 93.31 75 ASP A C 1
ATOM 596 O O . ASP A 1 75 ? -3.346 -3.967 12.372 1.00 93.31 75 ASP A O 1
ATOM 600 N N . THR A 1 76 ? -4.267 -5.939 11.853 1.00 90.88 76 THR A N 1
ATOM 601 C CA . THR A 1 76 ? -5.377 -5.803 12.805 1.00 90.88 76 THR A CA 1
ATOM 602 C C . THR A 1 76 ? -4.926 -5.877 14.264 1.00 90.88 76 THR A C 1
ATOM 604 O O . THR A 1 76 ? -5.668 -5.438 15.140 1.00 90.88 76 THR A O 1
ATOM 607 N N . ALA A 1 77 ? -3.741 -6.432 14.545 1.00 89.56 77 ALA A N 1
ATOM 608 C CA . ALA A 1 77 ? -3.205 -6.553 15.900 1.00 89.56 77 ALA A CA 1
ATOM 609 C C . ALA A 1 77 ? -2.647 -5.219 16.415 1.00 89.56 77 ALA A C 1
ATOM 611 O O . ALA A 1 77 ? -2.792 -4.917 17.599 1.00 89.56 77 ALA A O 1
ATOM 612 N N . ASN A 1 78 ? -2.070 -4.407 15.524 1.00 91.56 78 ASN A N 1
ATOM 613 C CA . ASN A 1 78 ? -1.558 -3.071 15.836 1.00 91.56 78 ASN A CA 1
ATOM 614 C C . ASN A 1 78 ? -2.522 -1.939 15.437 1.00 91.56 78 ASN A C 1
ATOM 616 O O . ASN A 1 78 ? -2.113 -0.785 15.302 1.00 91.56 78 ASN A O 1
ATOM 620 N N . ALA A 1 79 ? -3.808 -2.247 15.258 1.00 92.50 79 ALA A N 1
ATOM 621 C CA . ALA A 1 79 ? -4.826 -1.236 15.011 1.00 92.50 79 ALA A CA 1
ATOM 622 C C . ALA A 1 79 ? -4.978 -0.291 16.218 1.00 92.50 79 ALA A C 1
ATOM 624 O O . ALA A 1 79 ? -5.039 -0.724 17.372 1.00 92.50 79 ALA A O 1
ATOM 625 N N . THR A 1 80 ? -5.085 1.008 15.942 1.00 93.50 80 THR A N 1
ATOM 626 C CA . THR A 1 80 ? -5.242 2.059 16.958 1.00 93.50 80 THR A CA 1
ATOM 627 C C . THR A 1 80 ? -6.550 2.817 16.784 1.00 93.50 80 THR A C 1
ATOM 629 O O . THR A 1 80 ? -7.238 2.680 15.773 1.00 93.50 80 THR A O 1
ATOM 632 N N . THR A 1 81 ? -6.916 3.614 17.780 1.00 92.44 81 THR A N 1
ATOM 633 C CA . THR A 1 81 ? -8.077 4.503 17.749 1.00 92.44 81 THR A CA 1
ATOM 634 C C . THR A 1 81 ? -7.703 5.916 18.180 1.00 92.44 81 THR A C 1
ATOM 636 O O . THR A 1 81 ? -6.658 6.129 18.791 1.00 92.44 81 THR A O 1
ATOM 639 N N . ASP A 1 82 ? -8.563 6.889 17.885 1.00 91.38 82 ASP A N 1
ATOM 640 C CA . ASP A 1 82 ? -8.480 8.259 18.415 1.00 91.38 82 ASP A CA 1
ATOM 641 C C . ASP A 1 82 ? -9.140 8.406 19.804 1.00 91.38 82 ASP A C 1
ATOM 643 O O . ASP A 1 82 ? -9.502 9.502 20.226 1.00 91.38 82 ASP A O 1
ATOM 647 N N . LEU A 1 83 ? -9.305 7.294 20.530 1.00 86.81 83 LEU A N 1
ATOM 648 C CA . LEU A 1 83 ? -9.909 7.265 21.857 1.00 86.81 83 LEU A CA 1
ATOM 649 C C . LEU A 1 83 ? -8.849 7.409 22.948 1.00 86.81 83 LEU A C 1
ATOM 651 O O . LEU A 1 83 ? -8.271 6.433 23.424 1.00 86.81 83 LEU A O 1
ATOM 655 N N . ASP A 1 84 ? -8.638 8.635 23.417 1.00 85.06 84 ASP A N 1
ATOM 656 C CA . ASP A 1 84 ? -7.611 8.918 24.429 1.00 85.06 84 ASP A CA 1
ATOM 657 C C . ASP A 1 84 ? -7.841 8.165 25.751 1.00 85.06 84 ASP A C 1
ATOM 659 O O . ASP A 1 84 ? -6.890 7.734 26.406 1.00 85.06 84 ASP A O 1
ATOM 663 N N . TYR A 1 85 ? -9.104 7.936 26.133 1.00 83.31 85 TYR A N 1
ATOM 664 C CA . TYR A 1 85 ? -9.454 7.312 27.416 1.00 83.31 85 TYR A CA 1
ATOM 665 C C . TYR A 1 85 ? -8.971 5.858 27.549 1.00 83.31 85 TYR A C 1
ATOM 667 O O . TYR A 1 85 ? -8.811 5.369 28.667 1.00 83.31 85 TYR A O 1
ATOM 675 N N . ASN A 1 86 ? -8.760 5.152 26.430 1.00 82.88 86 ASN A N 1
ATOM 676 C CA . ASN A 1 86 ? -8.251 3.778 26.413 1.00 82.88 86 ASN A CA 1
ATOM 677 C C . ASN A 1 86 ? -6.800 3.692 25.904 1.00 82.88 86 ASN A C 1
ATOM 679 O O . ASN A 1 86 ? -6.299 2.595 25.637 1.00 82.88 86 ASN A O 1
ATOM 683 N N . GLY A 1 87 ? -6.127 4.843 25.784 1.00 85.12 87 GLY A N 1
ATOM 684 C CA . GLY A 1 87 ? -4.774 4.945 25.251 1.00 85.12 87 GLY A CA 1
ATOM 685 C C . GLY A 1 87 ? -4.689 4.646 23.754 1.00 85.12 87 GLY A C 1
ATOM 686 O O . GLY A 1 87 ? -3.700 4.055 23.324 1.00 85.12 87 GLY A O 1
ATOM 687 N N . GLY A 1 88 ? -5.728 4.985 22.984 1.00 88.06 88 GLY A N 1
ATOM 688 C CA . GLY A 1 88 ? -5.786 4.778 21.536 1.00 88.06 88 GLY A CA 1
ATOM 689 C C . GLY A 1 88 ? -5.830 3.307 21.122 1.00 88.06 88 GLY A C 1
ATOM 690 O O . GLY A 1 88 ? -5.404 2.950 20.026 1.00 88.06 88 GLY A O 1
ATOM 691 N N . LYS A 1 89 ? -6.309 2.424 22.001 1.00 88.75 89 LYS A N 1
ATOM 692 C CA . LYS A 1 89 ? -6.462 0.990 21.731 1.00 88.75 89 LYS A CA 1
ATOM 693 C C . LYS A 1 89 ? -7.848 0.690 21.174 1.00 88.75 89 LYS A C 1
ATOM 695 O O . LYS A 1 89 ? -8.793 1.466 21.327 1.00 88.75 89 LYS A O 1
ATOM 700 N N . LEU A 1 90 ? -7.991 -0.461 20.527 1.00 88.12 90 LEU A N 1
ATOM 701 C CA . LEU A 1 90 ? -9.312 -0.958 20.161 1.00 88.12 90 LEU A CA 1
ATOM 702 C C . LEU A 1 90 ? -10.121 -1.294 21.432 1.00 88.12 90 LEU A C 1
ATOM 704 O O . LEU A 1 90 ? -9.562 -1.877 22.366 1.00 88.12 90 LEU A O 1
ATOM 708 N N . PRO A 1 91 ? -11.424 -0.963 21.497 1.00 85.75 91 PRO A N 1
ATOM 709 C CA . PRO A 1 91 ? -12.282 -1.437 22.579 1.00 85.75 91 PRO A CA 1
ATOM 710 C C . PRO A 1 91 ? -12.299 -2.971 22.644 1.00 85.75 91 PRO A C 1
ATOM 712 O O . PRO A 1 91 ? -12.326 -3.635 21.612 1.00 85.75 91 PRO A O 1
ATOM 715 N N . SER A 1 92 ? -12.344 -3.549 23.847 1.00 84.38 92 SER A N 1
ATOM 716 C CA . SER A 1 92 ? -12.286 -5.011 24.045 1.00 84.38 92 SER A CA 1
ATOM 717 C C . SER A 1 92 ? -13.476 -5.781 23.460 1.00 84.38 92 SER A C 1
ATOM 719 O O . SER A 1 92 ? -13.398 -6.994 23.290 1.00 84.38 92 SER A O 1
ATOM 721 N N . THR A 1 93 ? -14.577 -5.093 23.156 1.00 84.12 93 THR A N 1
ATOM 722 C CA . THR A 1 93 ? -15.772 -5.662 22.518 1.00 84.12 93 THR A CA 1
ATOM 723 C C . THR A 1 93 ? -15.709 -5.632 20.993 1.00 84.12 93 THR A C 1
ATOM 725 O O . THR A 1 93 ? -16.641 -6.106 20.342 1.00 84.12 93 THR A O 1
ATOM 728 N N . VAL A 1 94 ? -14.649 -5.051 20.421 1.00 87.00 94 VAL A N 1
ATOM 729 C CA . VAL A 1 94 ? -14.467 -4.886 18.981 1.00 87.00 94 VAL A CA 1
ATOM 730 C C . VAL A 1 94 ? -13.463 -5.907 18.464 1.00 87.00 94 VAL A C 1
ATOM 732 O O . VAL A 1 94 ? -12.366 -6.045 18.996 1.00 87.00 94 VAL A O 1
ATOM 735 N N . THR A 1 95 ? -13.826 -6.589 17.381 1.00 89.94 95 THR A N 1
ATOM 736 C CA . THR A 1 95 ? -12.939 -7.482 16.630 1.00 89.94 95 THR A CA 1
ATOM 737 C C . THR A 1 95 ? -12.820 -7.004 15.186 1.00 89.94 95 THR A C 1
ATOM 739 O O . THR A 1 95 ? -13.814 -6.625 14.562 1.00 89.94 95 THR A O 1
ATOM 742 N N . LEU A 1 96 ? -11.594 -7.027 14.660 1.00 91.31 96 LEU A N 1
ATOM 743 C CA . LEU A 1 96 ? -11.288 -6.776 13.254 1.00 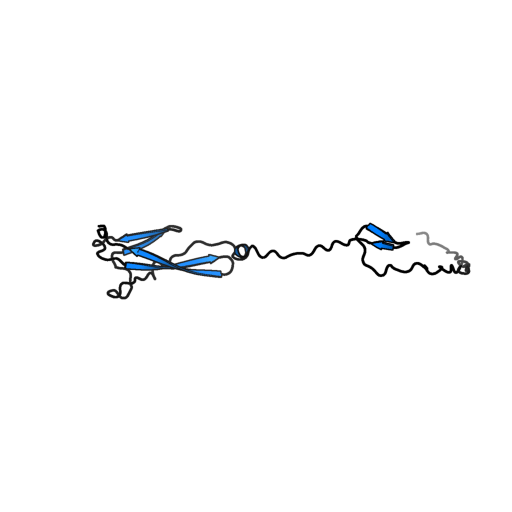91.31 96 LEU A CA 1
ATOM 744 C C . LEU A 1 96 ? -10.802 -8.077 12.625 1.00 91.31 96 LEU A C 1
ATOM 746 O O . LEU A 1 96 ? -9.909 -8.732 13.160 1.00 91.31 96 LEU A O 1
ATOM 750 N N . THR A 1 97 ? -11.378 -8.463 11.493 1.00 91.94 97 THR A N 1
ATOM 751 C CA . THR A 1 97 ? -10.960 -9.667 10.765 1.00 91.94 97 THR A CA 1
ATOM 752 C C . THR A 1 97 ? -10.827 -9.352 9.289 1.00 91.94 97 THR A C 1
ATOM 754 O O . THR A 1 97 ? -11.774 -8.883 8.660 1.00 91.94 97 THR A O 1
ATOM 757 N N . GLN A 1 98 ? -9.650 -9.610 8.727 1.00 90.88 98 GLN A N 1
ATOM 758 C CA . GLN A 1 98 ? -9.422 -9.469 7.297 1.00 90.88 98 GLN A CA 1
ATOM 759 C C . GLN A 1 98 ? -9.927 -10.714 6.552 1.00 90.88 98 GLN A C 1
ATOM 761 O O . GLN A 1 98 ? -9.626 -11.844 6.931 1.00 90.88 98 GLN A O 1
ATOM 766 N N . VAL A 1 99 ? -10.677 -10.499 5.470 1.00 88.56 99 VAL A N 1
ATOM 767 C CA . VAL A 1 99 ? -11.118 -11.532 4.527 1.00 88.56 99 VAL A CA 1
ATOM 768 C C . VAL A 1 99 ? -10.775 -11.051 3.118 1.00 88.56 99 VAL A C 1
ATOM 770 O O . VAL A 1 99 ? -11.451 -10.183 2.562 1.00 88.56 99 VAL A O 1
ATOM 773 N N . GLY A 1 100 ? -9.689 -11.582 2.551 1.00 85.56 100 GLY A N 1
ATOM 774 C CA . GLY A 1 100 ? -9.132 -11.084 1.291 1.00 85.56 100 GLY A CA 1
ATOM 775 C C . GLY A 1 100 ? -8.787 -9.596 1.398 1.00 85.56 100 GLY A C 1
ATOM 776 O O . GLY A 1 100 ? -8.086 -9.188 2.318 1.00 85.56 100 GLY A O 1
ATOM 777 N N . ASN A 1 101 ? -9.344 -8.773 0.510 1.00 83.06 101 ASN A N 1
ATOM 778 C CA . ASN A 1 101 ? -9.106 -7.322 0.490 1.00 83.06 101 ASN A CA 1
ATOM 779 C C . ASN A 1 101 ? -10.115 -6.519 1.331 1.00 83.06 101 ASN A C 1
ATOM 781 O O . ASN A 1 101 ? -10.184 -5.299 1.217 1.00 83.06 101 ASN A O 1
ATOM 785 N N . THR A 1 102 ? -10.954 -7.184 2.129 1.00 84.25 102 THR A N 1
ATOM 786 C CA . THR A 1 102 ? -11.982 -6.541 2.960 1.00 84.25 102 THR A CA 1
ATOM 787 C C . THR A 1 102 ? -11.676 -6.736 4.439 1.00 84.25 102 THR A C 1
ATOM 789 O O . THR A 1 102 ? -11.157 -7.773 4.845 1.00 84.25 102 THR A O 1
ATOM 792 N N . VAL A 1 103 ? -12.036 -5.748 5.257 1.00 89.25 103 VAL A N 1
ATOM 793 C CA . VAL A 1 103 ? -11.999 -5.849 6.718 1.00 89.25 103 VAL A CA 1
ATOM 794 C C . VAL A 1 103 ? -13.416 -5.905 7.269 1.00 89.25 103 VAL A C 1
ATOM 796 O O . VAL A 1 103 ? -14.271 -5.086 6.931 1.00 89.25 103 VAL A O 1
ATOM 799 N N . LYS A 1 104 ? -13.671 -6.894 8.120 1.00 89.88 104 LYS A N 1
ATOM 800 C CA . LYS A 1 104 ? -14.908 -7.034 8.875 1.00 89.88 104 LYS A CA 1
ATOM 801 C C . LYS A 1 104 ? -14.718 -6.402 10.249 1.00 89.88 104 LYS A C 1
ATOM 803 O O . LYS A 1 104 ? -13.777 -6.749 10.960 1.00 89.88 104 LYS A O 1
ATOM 808 N N . TYR A 1 105 ? -15.620 -5.494 10.600 1.00 87.88 105 TYR A N 1
ATOM 809 C CA . TYR A 1 105 ? -15.741 -4.905 11.929 1.00 87.88 105 TYR A CA 1
ATOM 810 C C . TYR A 1 105 ? -16.908 -5.567 12.661 1.00 87.88 105 TYR A C 1
ATOM 812 O O . TYR A 1 105 ? -18.032 -5.564 12.157 1.00 87.88 105 TYR A O 1
ATOM 820 N N . GLU A 1 106 ? -16.655 -6.113 13.847 1.00 87.69 106 GLU A N 1
ATOM 821 C CA . GLU A 1 106 ? -17.694 -6.666 14.717 1.00 87.69 106 GLU A CA 1
ATOM 822 C C . GLU A 1 106 ? -17.608 -6.028 16.098 1.00 87.69 106 GLU A C 1
ATOM 824 O O . GLU A 1 106 ? -16.564 -6.086 16.742 1.00 87.69 106 GLU A O 1
ATOM 829 N N . ASN A 1 107 ? -18.714 -5.443 16.560 1.00 84.25 107 ASN A N 1
ATOM 830 C CA . ASN A 1 107 ? -18.873 -4.982 17.935 1.00 84.25 107 ASN A CA 1
ATOM 831 C C . ASN A 1 107 ? -19.931 -5.851 18.620 1.00 84.25 107 ASN A C 1
ATOM 833 O O . ASN A 1 107 ? -21.111 -5.761 18.288 1.00 84.25 107 ASN A O 1
ATOM 837 N N . VAL A 1 108 ? -19.507 -6.687 19.566 1.00 77.38 108 VAL A N 1
ATOM 838 C CA . VAL A 1 108 ? -20.391 -7.593 20.326 1.00 77.38 108 VAL A CA 1
ATOM 839 C C . VAL A 1 108 ? -20.858 -6.994 21.662 1.00 77.38 108 VAL A C 1
ATOM 841 O O . VAL A 1 108 ? -21.443 -7.692 22.486 1.00 77.38 108 VAL A O 1
ATOM 844 N N . GLY A 1 109 ? -20.572 -5.709 21.901 1.00 70.25 109 GLY A N 1
ATOM 845 C CA . GLY A 1 109 ? -20.875 -4.999 23.144 1.00 70.25 109 GLY A CA 1
ATOM 846 C C . GLY A 1 109 ? -22.008 -3.977 23.037 1.00 70.25 109 GLY A C 1
ATOM 847 O O . GLY A 1 109 ? -22.851 -4.016 22.144 1.00 70.25 109 GLY A O 1
ATOM 848 N N . THR A 1 110 ? -22.013 -3.042 23.987 1.00 62.66 110 THR A N 1
ATOM 849 C CA . THR A 1 110 ? -22.941 -1.905 24.060 1.00 62.66 110 THR A CA 1
ATOM 850 C C . THR A 1 110 ? -22.931 -1.094 22.753 1.00 62.66 110 THR A C 1
ATOM 852 O O . THR A 1 110 ? -21.870 -0.985 22.121 1.00 62.66 110 THR A O 1
ATOM 855 N N . PRO A 1 111 ? -24.072 -0.498 22.342 1.00 68.94 111 PRO A N 1
ATOM 856 C CA . PRO A 1 111 ? -24.119 0.396 21.192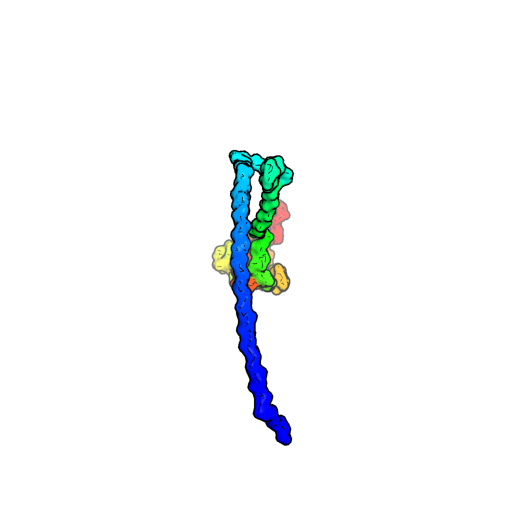 1.00 68.94 111 PRO A CA 1
ATOM 857 C C . PRO A 1 111 ? -23.006 1.440 21.246 1.00 68.94 111 PRO A C 1
ATOM 859 O O . PRO A 1 111 ? -22.703 1.992 22.306 1.00 68.94 111 PRO A O 1
ATOM 862 N N . VAL A 1 112 ? -22.398 1.707 20.091 1.00 73.81 112 VAL A N 1
ATOM 863 C CA . VAL A 1 112 ? -21.415 2.782 19.965 1.00 73.81 112 VAL A CA 1
ATOM 864 C C . VAL A 1 112 ? -22.122 4.089 20.323 1.00 73.81 112 VAL A C 1
ATOM 866 O O . VAL A 1 112 ? -23.125 4.421 19.700 1.00 73.81 112 VAL A O 1
ATOM 869 N N . GLY A 1 113 ? -21.638 4.785 21.354 1.00 71.44 113 GLY A N 1
ATOM 870 C CA . GLY A 1 113 ? -22.264 6.004 21.883 1.00 71.44 113 GLY A CA 1
ATOM 871 C C . GLY A 1 113 ? -21.681 7.310 21.337 1.00 71.44 113 GLY A C 1
ATOM 872 O O . GLY A 1 113 ? -22.247 8.373 21.564 1.00 71.44 113 GLY A O 1
ATOM 873 N N . TYR A 1 114 ? -20.554 7.249 20.628 1.00 78.88 114 TYR A N 1
ATOM 874 C CA . TYR A 1 114 ? -19.864 8.404 20.050 1.00 78.88 114 TYR A CA 1
ATOM 875 C C . TYR A 1 114 ? -19.081 7.986 18.807 1.00 78.88 114 TYR A C 1
ATOM 877 O O . TYR A 1 114 ? -18.719 6.820 18.656 1.00 78.88 114 TYR A O 1
ATOM 885 N N . SER A 1 115 ? -18.831 8.943 17.912 1.00 87.56 115 SER A N 1
ATOM 886 C CA . SER A 1 115 ? -18.019 8.698 16.721 1.00 87.56 115 SER A CA 1
ATOM 887 C C . SER A 1 115 ? -16.548 8.561 17.100 1.00 87.56 115 SER A C 1
ATOM 889 O O . SER A 1 115 ? -16.054 9.342 17.909 1.00 87.56 115 SER A O 1
ATOM 891 N N . TYR A 1 116 ? -15.846 7.617 16.481 1.00 89.69 116 TYR A N 1
ATOM 892 C CA . TYR A 1 116 ? -14.399 7.456 16.633 1.00 89.69 116 TYR A CA 1
ATOM 893 C C . TYR A 1 116 ? -13.774 6.863 15.375 1.00 89.69 116 TYR A C 1
ATOM 895 O O . TYR A 1 116 ? -14.464 6.288 14.529 1.00 89.69 116 TYR A O 1
ATOM 903 N N . LYS A 1 117 ? -12.462 7.014 15.236 1.00 92.81 117 LYS A N 1
ATOM 904 C CA . LYS A 1 117 ? -11.683 6.486 14.120 1.00 92.81 117 LYS A CA 1
ATOM 905 C C . LYS A 1 117 ? -10.866 5.290 14.565 1.00 92.81 117 LYS A C 1
ATOM 907 O O . LYS A 1 117 ? -10.265 5.296 15.633 1.00 92.81 117 LYS A O 1
ATOM 912 N N . ILE A 1 118 ? -10.816 4.285 13.705 1.00 93.19 118 ILE A N 1
ATOM 913 C CA . ILE A 1 118 ? -9.915 3.143 13.807 1.00 93.19 118 ILE A CA 1
ATOM 914 C C . ILE A 1 118 ? -8.874 3.292 12.706 1.00 93.19 118 ILE A C 1
ATOM 916 O O . ILE A 1 118 ? -9.238 3.439 11.544 1.00 93.19 118 ILE A O 1
ATOM 920 N N . ASN A 1 119 ? -7.599 3.231 13.062 1.00 94.44 119 ASN A N 1
ATOM 921 C CA . ASN A 1 119 ? -6.474 3.294 12.141 1.00 94.44 119 ASN A CA 1
ATOM 922 C C . ASN A 1 119 ? -5.791 1.928 12.104 1.00 94.44 119 ASN A C 1
ATOM 924 O O . ASN A 1 119 ? -5.256 1.475 13.114 1.00 94.44 119 ASN A O 1
ATOM 928 N N . ILE A 1 120 ? -5.814 1.274 10.946 1.00 94.75 120 ILE A N 1
ATOM 929 C CA . ILE A 1 120 ? -5.241 -0.056 10.735 1.00 94.75 120 ILE A CA 1
ATOM 930 C C . ILE A 1 120 ? -4.036 0.098 9.804 1.00 94.75 120 ILE A C 1
ATOM 932 O O . ILE A 1 120 ? -4.231 0.491 8.649 1.00 94.75 120 ILE A O 1
ATOM 936 N N . PRO A 1 121 ? -2.804 -0.182 10.263 1.00 96.00 121 PRO A N 1
ATOM 937 C CA . PRO A 1 121 ? -1.649 -0.224 9.376 1.00 96.00 121 PRO A CA 1
ATOM 938 C C . PRO A 1 121 ? -1.873 -1.253 8.264 1.00 96.00 121 PRO A C 1
ATOM 940 O O . PRO A 1 121 ? -2.383 -2.349 8.502 1.00 96.00 121 PRO A O 1
ATOM 943 N N . ALA A 1 122 ? -1.521 -0.885 7.042 1.00 94.81 122 ALA A N 1
ATOM 944 C CA . ALA A 1 122 ? -1.741 -1.679 5.849 1.00 94.81 122 ALA A CA 1
ATOM 945 C C . ALA A 1 122 ? -0.475 -1.696 4.997 1.00 94.81 122 ALA A C 1
ATOM 947 O O . ALA A 1 122 ? 0.200 -0.677 4.857 1.00 94.81 122 ALA A O 1
ATOM 948 N N . SER A 1 123 ? -0.171 -2.836 4.391 1.00 94.00 123 SER A N 1
ATOM 949 C CA . SER A 1 123 ? 0.950 -2.958 3.469 1.00 94.00 123 SER A CA 1
ATOM 950 C C . SER A 1 123 ? 0.591 -3.777 2.239 1.00 94.00 123 SER A C 1
ATOM 952 O O . SER A 1 123 ? -0.261 -4.666 2.277 1.00 94.00 123 SER A O 1
ATOM 954 N N . ILE A 1 124 ? 1.235 -3.452 1.123 1.00 92.19 124 ILE A N 1
ATOM 955 C CA . ILE A 1 124 ? 1.176 -4.232 -0.109 1.00 92.19 124 ILE A CA 1
ATOM 956 C C . ILE A 1 124 ? 2.590 -4.397 -0.656 1.00 92.19 124 ILE A C 1
ATOM 958 O O . ILE A 1 124 ? 3.329 -3.428 -0.842 1.00 92.19 124 ILE A O 1
ATOM 962 N N . GLU A 1 125 ? 2.980 -5.645 -0.881 1.00 90.88 125 GLU A N 1
ATOM 963 C CA . GLU A 1 125 ? 4.235 -5.972 -1.553 1.00 90.88 125 GLU A CA 1
ATOM 964 C C . GLU A 1 125 ? 4.054 -5.776 -3.059 1.00 90.88 125 GLU A C 1
ATOM 966 O O . GLU A 1 125 ? 3.020 -6.138 -3.619 1.00 90.88 125 GLU A O 1
ATOM 971 N N . TYR A 1 126 ? 5.046 -5.204 -3.728 1.00 87.38 126 TYR A N 1
ATOM 972 C CA . TYR A 1 126 ? 5.046 -5.071 -5.180 1.00 87.38 126 TYR A CA 1
ATOM 973 C C . TYR A 1 126 ? 6.467 -5.261 -5.694 1.00 87.38 126 TYR A C 1
ATOM 975 O O . TYR A 1 126 ? 7.379 -4.611 -5.195 1.00 87.38 126 TYR A O 1
ATOM 983 N N . GLY A 1 127 ? 6.674 -6.157 -6.663 1.00 83.25 127 GLY A N 1
ATOM 984 C CA . GLY A 1 127 ? 7.952 -6.337 -7.368 1.00 83.25 127 GLY A CA 1
ATOM 985 C C . GLY A 1 127 ? 9.197 -6.389 -6.466 1.00 83.25 127 GLY A C 1
ATOM 986 O O . GLY A 1 127 ? 9.624 -7.460 -6.048 1.00 83.25 127 GLY A O 1
ATOM 987 N N . TRP A 1 128 ? 9.806 -5.227 -6.219 1.00 82.06 128 TRP A N 1
ATOM 988 C CA . TRP A 1 128 ? 11.043 -5.025 -5.456 1.00 82.06 128 TRP A CA 1
ATOM 989 C C . TRP A 1 128 ? 10.878 -4.181 -4.171 1.00 82.06 128 TRP A C 1
ATOM 991 O O . TRP A 1 128 ? 11.880 -3.769 -3.588 1.00 82.06 128 TRP A O 1
ATOM 1001 N N . GLY A 1 129 ? 9.653 -3.903 -3.715 1.00 85.81 129 GLY A N 1
ATOM 1002 C CA . GLY A 1 129 ? 9.389 -3.050 -2.554 1.00 85.81 129 GLY A CA 1
ATOM 1003 C C . GLY A 1 129 ? 8.086 -3.353 -1.809 1.00 85.81 129 GLY A C 1
ATOM 1004 O O . GLY A 1 129 ? 7.347 -4.284 -2.128 1.00 85.81 129 GLY A O 1
ATOM 1005 N N . VAL A 1 130 ? 7.824 -2.539 -0.784 1.00 91.69 130 VAL A N 1
ATOM 1006 C CA . VAL A 1 130 ? 6.615 -2.587 0.047 1.00 91.69 130 VAL A CA 1
ATOM 1007 C C . VAL A 1 130 ? 6.044 -1.177 0.129 1.00 91.69 130 VAL A C 1
ATOM 1009 O O . VAL A 1 130 ? 6.764 -0.240 0.471 1.00 91.69 130 VAL A O 1
ATOM 1012 N N . ALA A 1 131 ? 4.761 -1.020 -0.193 1.00 90.62 131 ALA A N 1
ATOM 1013 C CA . ALA A 1 131 ? 4.025 0.214 0.053 1.00 90.62 131 ALA A CA 1
ATOM 1014 C C . ALA A 1 131 ? 3.274 0.069 1.369 1.00 90.62 131 ALA A C 1
ATOM 1016 O O . ALA A 1 131 ? 2.523 -0.887 1.554 1.00 90.62 131 ALA A O 1
ATOM 1017 N N . GLU A 1 132 ? 3.464 1.036 2.257 1.00 94.00 132 GLU A N 1
ATOM 1018 C CA . GLU A 1 132 ? 2.793 1.104 3.549 1.00 94.00 132 GLU A CA 1
ATOM 1019 C C . GLU A 1 132 ? 1.787 2.252 3.547 1.00 94.00 132 GLU A C 1
ATOM 1021 O O . GLU A 1 132 ? 2.018 3.327 2.986 1.00 94.00 132 GLU A O 1
ATOM 1026 N N . THR A 1 133 ? 0.638 2.019 4.160 1.00 94.19 133 THR A N 1
ATOM 1027 C CA . THR A 1 133 ? -0.414 3.012 4.327 1.00 94.19 133 THR A CA 1
ATOM 1028 C C . THR A 1 133 ? -1.221 2.705 5.584 1.00 94.19 133 THR A C 1
ATOM 1030 O O . THR A 1 133 ? -0.960 1.733 6.289 1.00 94.19 133 THR A O 1
ATOM 1033 N N . THR A 1 134 ? -2.217 3.532 5.872 1.00 94.38 134 THR A N 1
ATOM 1034 C CA . THR A 1 134 ? -3.107 3.348 7.016 1.00 94.38 134 THR A CA 1
ATOM 1035 C C . THR A 1 134 ? -4.543 3.386 6.524 1.00 94.38 134 THR A C 1
ATOM 1037 O O . THR A 1 134 ? -4.988 4.384 5.958 1.00 94.38 134 THR A O 1
ATOM 1040 N N . LEU A 1 135 ? -5.287 2.306 6.755 1.00 92.25 135 LEU A N 1
ATOM 1041 C CA . LEU A 1 135 ? -6.726 2.270 6.541 1.00 92.25 135 LEU A CA 1
ATOM 1042 C C . LEU A 1 135 ? -7.423 2.914 7.741 1.00 92.25 135 LEU A C 1
ATOM 1044 O O . LEU A 1 135 ? -7.377 2.381 8.849 1.00 92.25 135 LEU A O 1
ATOM 1048 N N . THR A 1 136 ? -8.096 4.040 7.513 1.00 93.44 136 THR A N 1
ATOM 1049 C CA . THR A 1 136 ? -8.905 4.706 8.538 1.00 93.44 136 THR A CA 1
ATOM 1050 C C . THR A 1 136 ? -10.385 4.382 8.350 1.00 93.44 136 THR A C 1
ATOM 1052 O O . THR A 1 136 ? -10.962 4.653 7.298 1.00 93.44 136 THR A O 1
ATOM 1055 N N . ILE A 1 137 ? -11.014 3.838 9.389 1.00 90.25 137 ILE A N 1
ATOM 1056 C CA . ILE A 1 137 ? -12.450 3.548 9.452 1.00 90.25 137 ILE A CA 1
ATOM 1057 C C . ILE A 1 137 ? -13.087 4.508 10.451 1.00 90.25 137 ILE A C 1
ATOM 1059 O O . ILE A 1 137 ? -12.664 4.564 11.602 1.00 90.25 137 ILE A O 1
ATOM 1063 N N . THR A 1 138 ? -14.128 5.227 10.039 1.00 91.31 138 THR A N 1
ATOM 1064 C CA . THR A 1 138 ? -14.942 6.037 10.954 1.00 91.31 138 THR A CA 1
ATOM 1065 C C . THR A 1 138 ? -16.119 5.206 11.447 1.00 91.31 138 THR A C 1
ATOM 1067 O O . THR A 1 138 ? -16.972 4.799 10.657 1.00 91.31 138 THR A O 1
ATOM 1070 N N . VAL A 1 139 ? -16.175 4.960 12.751 1.00 88.44 139 VAL A N 1
ATOM 1071 C CA . VAL A 1 139 ? -17.291 4.289 13.414 1.00 88.44 139 VAL A CA 1
ATOM 1072 C C . VAL A 1 139 ? -18.237 5.357 13.938 1.00 88.44 139 VAL A C 1
ATOM 1074 O O . VAL A 1 139 ? -17.834 6.1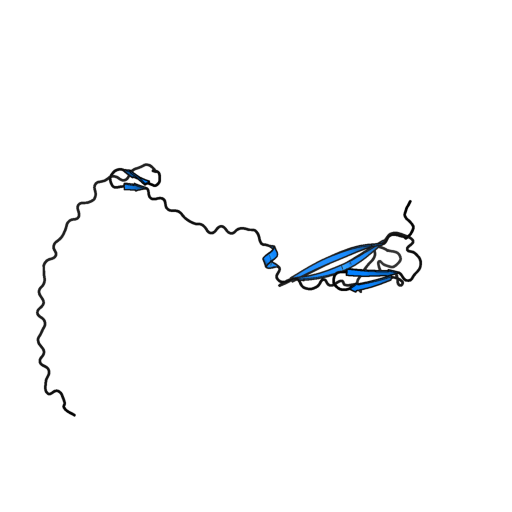78 14.754 1.00 88.44 139 VAL A O 1
ATOM 1077 N N . ASN A 1 140 ? -19.491 5.329 13.491 1.00 86.06 140 ASN A N 1
ATOM 1078 C CA . ASN A 1 140 ? -20.530 6.245 13.953 1.00 86.06 140 ASN A CA 1
ATOM 1079 C C . ASN A 1 140 ? -21.512 5.529 14.894 1.00 86.06 140 ASN A C 1
ATOM 1081 O O . ASN A 1 140 ? -21.792 4.342 14.697 1.00 86.06 140 ASN A O 1
ATOM 1085 N N . PRO A 1 141 ? -22.060 6.231 15.898 1.00 82.69 141 PRO A N 1
ATOM 1086 C CA . PRO A 1 141 ? -23.070 5.680 16.785 1.00 82.69 141 PRO A CA 1
ATOM 1087 C C . PRO A 1 141 ? -24.359 5.355 16.022 1.00 82.69 141 PRO A C 1
ATOM 1089 O O . PRO A 1 141 ? -24.831 6.137 15.193 1.00 82.69 141 PRO A O 1
ATOM 1092 N N . ALA A 1 142 ? -24.952 4.201 16.333 1.00 69.56 142 ALA A N 1
ATOM 1093 C CA . ALA A 1 142 ? -26.250 3.800 15.803 1.00 69.56 142 ALA A CA 1
ATOM 1094 C C . ALA A 1 142 ? -27.341 4.640 16.488 1.00 69.56 142 ALA A C 1
ATOM 1096 O O . ALA A 1 142 ? -27.841 4.276 17.548 1.00 69.56 142 ALA A O 1
ATOM 1097 N N . GLY A 1 143 ? -27.635 5.811 15.921 1.00 59.25 143 GLY A N 1
ATOM 1098 C CA . GLY A 1 143 ? -28.609 6.760 16.469 1.00 59.25 143 GLY A CA 1
ATOM 1099 C C . GLY A 1 143 ? -28.251 8.238 16.306 1.00 59.25 143 GLY A C 1
ATOM 1100 O O . GLY A 1 143 ? -29.092 9.078 16.600 1.00 59.25 143 GLY A O 1
ATOM 1101 N N . ALA A 1 144 ? -27.055 8.588 15.810 1.00 49.09 144 ALA A N 1
ATOM 1102 C CA . ALA A 1 144 ? -26.772 9.961 15.373 1.00 49.09 144 ALA A CA 1
ATOM 1103 C C . ALA A 1 144 ? -27.315 10.174 13.953 1.00 49.09 144 ALA A C 1
ATOM 1105 O O . ALA A 1 144 ? -26.572 10.217 12.975 1.00 49.09 144 ALA A O 1
ATOM 1106 N N . GLY A 1 145 ? -28.636 10.226 13.856 1.00 48.38 145 GLY A N 1
ATOM 1107 C CA . GLY A 1 145 ? -29.371 10.516 12.638 1.00 48.38 145 GLY A CA 1
ATOM 1108 C C . GLY A 1 145 ? -30.732 11.082 13.002 1.00 48.38 145 GLY A C 1
ATOM 1109 O O . GLY A 1 145 ? -31.691 10.324 13.053 1.00 48.38 145 GLY A O 1
ATOM 1110 N N . GLU A 1 146 ? -30.751 12.371 13.346 1.00 39.06 146 GLU A N 1
ATOM 1111 C CA . GLU A 1 146 ? -31.638 13.431 12.826 1.00 39.06 146 GLU A CA 1
ATOM 1112 C C . GLU A 1 146 ? -31.235 14.788 13.425 1.00 39.06 146 GLU A C 1
ATOM 1114 O O . GLU A 1 146 ? -31.102 14.885 14.667 1.00 39.06 146 GLU A O 1
#

Foldseek 3Di:
DDDDPDDDDDDDDDDDDDDDDDPDDPDPDDDDPDDDDQQDDDPPDGHHDDDDDDPDPDPDCPPVVQADKDFKDWQQVPKFKPDVVVPRHDPPQWDWDDDGNDIDIDRPDDFDPAKMKIWIWMWMHTDPDIDIDIDIDIDGTPPPDD